Protein AF-A0A3D3X643-F1 (afdb_monomer_lite)

Secondary structure (DSSP, 8-state):
--EEE--TTSPPPSSS-SEEEETTTEEEEPPP-SS-TTS--S-S-HHHHHHHHHH---

Radius of gyration: 12.72 Å; chains: 1; bounding box: 27×20×35 Å

Sequence (58 aa):
MMQILNPPHWPRPKGYSNGIAANGRLVFVAGQIGWTPEGIFESDVFWEQARQTFSNTI

Structure (mmCIF, N/CA/C/O backbone):
data_AF-A0A3D3X643-F1
#
_entry.id   AF-A0A3D3X643-F1
#
loop_
_atom_site.group_PDB
_atom_site.id
_atom_site.type_symbol
_atom_site.label_atom_id
_atom_site.label_alt_id
_atom_site.label_comp_id
_atom_site.label_asym_id
_atom_site.label_entity_id
_atom_site.label_seq_id
_atom_site.pdbx_PDB_ins_code
_atom_site.Cartn_x
_atom_site.Cartn_y
_atom_site.Cartn_z
_atom_site.occupancy
_atom_site.B_iso_or_equiv
_atom_site.auth_seq_id
_atom_site.auth_comp_id
_atom_site.auth_asym_id
_atom_site.auth_atom_id
_atom_site.pdbx_PDB_model_num
ATOM 1 N N . MET A 1 1 ? -14.004 -4.305 19.190 1.00 75.00 1 MET A N 1
ATOM 2 C CA . MET A 1 1 ? -12.700 -5.014 19.163 1.00 75.00 1 MET A CA 1
ATOM 3 C C . MET A 1 1 ? -12.079 -4.739 17.806 1.00 75.00 1 MET A C 1
ATOM 5 O O . MET A 1 1 ? -12.836 -4.672 16.847 1.00 75.00 1 MET A O 1
ATOM 9 N N . MET A 1 2 ? -10.770 -4.502 17.719 1.00 88.75 2 MET A N 1
ATOM 10 C CA . MET A 1 2 ? -10.118 -4.252 16.425 1.00 88.75 2 MET A CA 1
ATOM 11 C C . MET A 1 2 ? -9.921 -5.571 15.674 1.00 88.75 2 MET A C 1
ATOM 13 O O . MET A 1 2 ? -9.561 -6.570 16.296 1.00 88.75 2 MET A O 1
ATOM 17 N N . GLN A 1 3 ? -10.139 -5.566 14.361 1.00 94.56 3 GLN A N 1
ATOM 18 C CA . GLN A 1 3 ? -9.947 -6.728 13.495 1.00 94.56 3 GLN A CA 1
ATOM 19 C C . GLN A 1 3 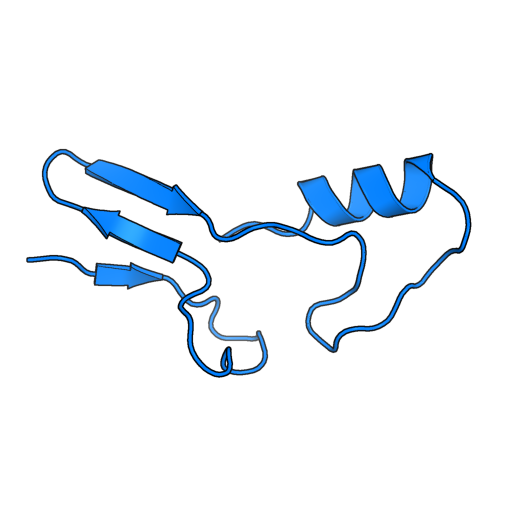? -8.772 -6.486 12.546 1.00 94.56 3 GLN A C 1
ATOM 21 O O . GLN A 1 3 ? -8.709 -5.460 11.873 1.00 94.56 3 GLN A O 1
ATOM 26 N N . ILE A 1 4 ? -7.858 -7.454 12.480 1.00 94.88 4 ILE A N 1
ATOM 27 C CA . ILE A 1 4 ? -6.761 -7.462 11.509 1.00 94.88 4 ILE A CA 1
ATOM 28 C C . ILE A 1 4 ? -7.312 -7.834 10.132 1.00 94.88 4 ILE A C 1
ATOM 30 O O . ILE A 1 4 ? -8.025 -8.829 9.998 1.00 94.88 4 ILE A O 1
ATOM 34 N N . LEU A 1 5 ? -6.952 -7.048 9.120 1.00 94.19 5 LEU A N 1
ATOM 35 C CA . LEU A 1 5 ? -7.291 -7.275 7.720 1.00 94.19 5 LEU A CA 1
ATOM 36 C C . LEU A 1 5 ? -6.016 -7.666 6.974 1.00 94.19 5 LEU A C 1
ATOM 38 O O . LEU A 1 5 ? -5.167 -6.824 6.696 1.00 94.19 5 LEU A O 1
ATOM 42 N N . ASN A 1 6 ? -5.865 -8.955 6.683 1.00 93.75 6 ASN A N 1
ATOM 43 C CA . ASN A 1 6 ? -4.804 -9.471 5.824 1.00 93.75 6 ASN A CA 1
ATOM 44 C C . ASN A 1 6 ? -5.462 -10.282 4.699 1.00 93.75 6 ASN A C 1
ATOM 46 O O . ASN A 1 6 ? -6.188 -11.229 5.022 1.00 93.75 6 ASN A O 1
ATOM 50 N N . PRO A 1 7 ? -5.228 -9.953 3.414 1.00 90.12 7 PRO A N 1
ATOM 51 C CA . PRO A 1 7 ? -5.784 -10.725 2.313 1.00 90.12 7 PRO A CA 1
ATOM 52 C C . PRO A 1 7 ? -5.303 -12.183 2.386 1.00 90.12 7 PRO A C 1
ATOM 54 O O . PRO A 1 7 ? -4.109 -12.419 2.580 1.00 90.12 7 PRO A O 1
ATOM 57 N N . PRO A 1 8 ? -6.197 -13.174 2.233 1.00 86.88 8 PRO A N 1
ATOM 58 C CA . PRO A 1 8 ? -5.884 -14.579 2.507 1.00 86.88 8 PRO A CA 1
ATOM 59 C C . PRO A 1 8 ? -4.804 -15.175 1.593 1.00 86.88 8 PRO A C 1
ATOM 61 O O . PRO A 1 8 ? -4.178 -16.164 1.961 1.00 86.88 8 PRO A O 1
ATOM 64 N N . HIS A 1 9 ? -4.570 -14.581 0.422 1.00 87.12 9 HIS A N 1
ATOM 65 C CA . HIS A 1 9 ? -3.583 -15.053 -0.553 1.00 87.12 9 HIS A CA 1
ATOM 66 C C . HIS A 1 9 ? -2.266 -14.277 -0.520 1.00 87.12 9 HIS A C 1
ATOM 68 O O . HIS A 1 9 ? -1.356 -14.596 -1.275 1.00 87.12 9 HIS A O 1
ATOM 74 N N . TRP A 1 10 ? -2.154 -13.258 0.332 1.00 91.44 10 TRP A N 1
ATOM 75 C CA . TRP A 1 10 ? -0.934 -12.469 0.424 1.00 91.44 10 TRP A CA 1
ATOM 76 C C . TRP A 1 10 ? 0.048 -13.100 1.409 1.00 91.44 10 TRP A C 1
ATOM 78 O O . TRP A 1 10 ? -0.370 -13.669 2.426 1.00 91.44 10 TRP A O 1
ATOM 88 N N . PRO A 1 11 ? 1.363 -12.956 1.174 1.00 92.25 11 PRO A N 1
ATOM 89 C CA . PRO A 1 11 ? 2.357 -13.278 2.181 1.00 92.25 11 PRO A CA 1
ATOM 90 C C . PRO A 1 11 ? 2.058 -12.560 3.498 1.00 92.25 11 PRO A C 1
ATOM 92 O O . PRO A 1 11 ? 1.657 -11.393 3.530 1.00 92.25 11 PRO A O 1
ATOM 95 N N . ARG A 1 12 ? 2.273 -13.260 4.616 1.00 90.88 12 ARG A N 1
ATOM 96 C CA . ARG A 1 12 ? 2.061 -12.671 5.938 1.00 90.88 12 ARG A CA 1
ATOM 97 C C . ARG A 1 12 ? 3.013 -11.478 6.131 1.00 90.88 12 ARG A C 1
ATOM 99 O O . ARG A 1 12 ? 4.229 -11.671 6.036 1.00 90.88 12 ARG A O 1
ATOM 106 N N . PRO A 1 13 ? 2.502 -10.282 6.474 1.00 91.56 13 PRO A N 1
ATOM 107 C CA . PRO A 1 13 ? 3.352 -9.123 6.718 1.00 91.56 13 PRO A CA 1
ATOM 108 C C . PRO A 1 13 ? 4.257 -9.342 7.942 1.00 91.56 13 PRO A C 1
ATOM 110 O O . PRO A 1 13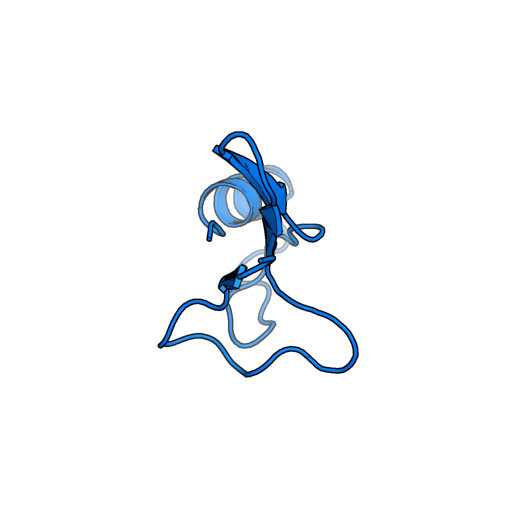 ? 3.875 -9.991 8.923 1.00 91.56 13 PRO A O 1
ATOM 113 N N . LYS A 1 14 ? 5.479 -8.799 7.890 1.00 91.75 14 LYS A N 1
ATOM 114 C CA . LYS A 1 14 ? 6.484 -8.906 8.960 1.00 91.75 14 LYS A CA 1
ATOM 115 C C . LYS A 1 14 ? 6.533 -7.607 9.761 1.00 91.75 14 LYS A C 1
ATOM 117 O O . LYS A 1 14 ? 7.030 -6.603 9.269 1.00 91.75 14 LYS A O 1
ATOM 122 N N . GLY A 1 15 ? 6.028 -7.637 10.994 1.00 94.56 15 GLY A N 1
ATOM 123 C CA . GLY A 1 15 ? 6.061 -6.485 11.907 1.00 94.56 15 GLY A CA 1
ATOM 124 C C . GLY A 1 15 ? 4.943 -5.453 11.707 1.00 94.56 15 GLY A C 1
ATOM 125 O O . GLY A 1 15 ? 4.974 -4.414 12.357 1.00 94.56 15 GLY A O 1
ATOM 126 N N . TYR A 1 16 ? 3.951 -5.729 10.852 1.00 94.19 16 TYR A N 1
ATOM 127 C CA . TYR A 1 16 ? 2.771 -4.878 10.636 1.00 94.19 16 TYR A CA 1
ATOM 128 C C . TYR A 1 16 ? 1.544 -5.712 10.204 1.00 94.19 16 TYR A C 1
ATOM 130 O O . TYR A 1 16 ? 1.631 -6.936 10.109 1.00 94.19 16 TYR A O 1
ATOM 138 N N . SER A 1 17 ? 0.395 -5.064 9.984 1.00 94.75 17 SER A N 1
ATOM 139 C CA . SER A 1 17 ? -0.821 -5.649 9.381 1.00 94.75 17 SER A CA 1
ATOM 140 C C . SER A 1 17 ? -1.179 -4.885 8.108 1.00 94.75 17 SER A C 1
ATOM 142 O O 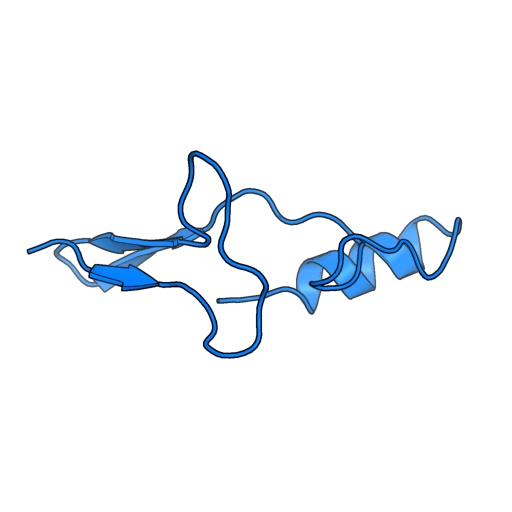. SER A 1 17 ? -1.018 -3.667 8.100 1.00 94.75 17 SER A O 1
ATOM 144 N N . ASN A 1 18 ? -1.694 -5.555 7.072 1.00 94.94 18 ASN A N 1
ATOM 145 C CA . ASN A 1 18 ? -2.061 -4.882 5.814 1.00 94.94 18 ASN A CA 1
ATOM 146 C C . ASN A 1 18 ? -3.200 -3.867 6.018 1.00 94.94 18 ASN A C 1
ATOM 148 O O . ASN A 1 18 ? -3.208 -2.805 5.397 1.00 94.94 18 ASN A O 1
ATOM 152 N N . GLY A 1 19 ? -4.082 -4.125 6.986 1.00 95.31 19 GLY A N 1
ATOM 153 C CA . GLY A 1 19 ? -4.852 -3.080 7.642 1.00 95.31 19 GLY A CA 1
ATOM 154 C C . GLY A 1 19 ? -5.546 -3.515 8.923 1.00 95.31 19 GLY A C 1
ATOM 155 O O . GLY A 1 19 ? -5.419 -4.651 9.388 1.00 95.31 19 GLY A O 1
ATOM 156 N N . ILE A 1 20 ? -6.277 -2.569 9.506 1.00 95.94 20 ILE A N 1
ATOM 157 C CA . ILE A 1 20 ? -7.049 -2.736 10.738 1.00 95.94 20 ILE A CA 1
ATOM 158 C C . ILE A 1 20 ? -8.442 -2.138 10.535 1.00 95.94 20 ILE A C 1
ATOM 160 O O . ILE A 1 20 ? -8.567 -0.958 10.208 1.00 95.94 20 ILE A O 1
ATOM 164 N N . ALA A 1 21 ? -9.485 -2.927 10.797 1.00 96.00 21 ALA A N 1
ATOM 165 C CA . ALA A 1 21 ? -10.830 -2.411 11.015 1.00 96.00 21 ALA A CA 1
ATOM 166 C C . ALA A 1 21 ? -10.993 -2.041 12.496 1.00 96.00 21 ALA A C 1
ATOM 168 O O . ALA A 1 21 ? -10.924 -2.893 13.389 1.00 96.00 21 ALA A O 1
ATOM 169 N N . ALA A 1 22 ? -11.193 -0.753 12.754 1.00 95.12 22 ALA A N 1
ATOM 170 C CA . ALA A 1 22 ? -11.428 -0.196 14.076 1.00 95.12 22 ALA A CA 1
ATOM 171 C C . ALA A 1 22 ? -12.928 0.020 14.338 1.00 95.12 22 ALA A C 1
ATOM 173 O O . ALA A 1 22 ? -13.788 -0.127 13.463 1.00 95.12 22 ALA A O 1
ATOM 174 N N . ASN A 1 23 ? -13.255 0.380 15.580 1.00 93.81 23 ASN A N 1
ATOM 175 C CA . ASN A 1 23 ? -14.630 0.704 15.952 1.00 93.81 23 ASN A CA 1
ATOM 176 C C . ASN A 1 23 ? -15.153 1.885 15.112 1.00 93.81 23 ASN A C 1
ATOM 178 O O . ASN A 1 23 ? -14.399 2.785 14.749 1.00 93.81 23 ASN A O 1
ATOM 182 N N . GLY A 1 24 ? -16.452 1.882 14.809 1.00 92.56 24 GLY A N 1
ATOM 183 C CA . GLY A 1 24 ? -17.061 2.905 13.950 1.00 92.56 24 GLY A CA 1
ATOM 184 C C . GLY A 1 24 ? -16.867 2.668 12.448 1.00 92.56 24 GLY A C 1
ATOM 185 O O . GLY A 1 24 ? -17.127 3.575 11.669 1.00 92.56 24 GLY A O 1
ATOM 186 N N . ARG A 1 25 ? -16.455 1.455 12.039 1.00 87.06 25 ARG A N 1
ATOM 187 C CA . ARG A 1 25 ? -16.212 1.060 10.634 1.00 87.06 25 ARG A CA 1
ATOM 188 C C . ARG A 1 25 ? -15.085 1.848 9.954 1.00 87.06 25 ARG A C 1
ATOM 190 O O . ARG A 1 25 ? -15.080 1.994 8.737 1.00 87.06 25 ARG A O 1
ATOM 197 N N . LEU A 1 26 ? -14.123 2.336 10.734 1.00 95.62 26 LEU A N 1
ATOM 198 C CA . LEU A 1 26 ? -12.907 2.941 10.198 1.00 95.62 26 LEU A CA 1
ATOM 199 C C . LEU A 1 26 ? -11.935 1.843 9.767 1.00 95.62 26 LEU A C 1
ATOM 201 O O . LEU A 1 26 ? -11.658 0.930 10.546 1.00 95.62 26 LEU A O 1
ATOM 205 N N . VAL A 1 27 ? -11.408 1.948 8.550 1.00 95.12 27 VAL A N 1
ATOM 206 C CA . VAL A 1 27 ? -10.384 1.042 8.023 1.00 95.12 27 VAL A CA 1
ATOM 207 C C . VAL A 1 27 ? -9.097 1.826 7.832 1.00 95.12 27 VAL A C 1
ATOM 209 O O . VAL A 1 27 ? -9.069 2.829 7.125 1.00 95.12 27 VAL A O 1
ATOM 212 N N . PHE A 1 28 ? -8.034 1.357 8.475 1.00 95.00 28 PHE A N 1
ATOM 213 C CA . PHE A 1 28 ? -6.696 1.917 8.340 1.00 95.00 28 PHE A CA 1
ATOM 214 C C . PHE A 1 28 ? -5.860 0.968 7.494 1.00 95.00 28 PHE A C 1
ATOM 216 O O . PHE A 1 28 ? -5.685 -0.194 7.865 1.00 95.00 28 PHE A O 1
ATOM 223 N N . VAL A 1 29 ? -5.370 1.469 6.363 1.00 95.00 29 VAL A N 1
ATOM 224 C CA . VAL A 1 29 ? -4.597 0.706 5.380 1.00 95.00 29 VAL A CA 1
ATOM 225 C C . VAL A 1 29 ? -3.116 1.007 5.555 1.00 95.00 29 VAL A C 1
ATOM 227 O O . VAL A 1 29 ? -2.734 2.168 5.704 1.00 95.00 29 VAL A O 1
ATOM 230 N N . ALA A 1 30 ? -2.280 -0.030 5.561 1.00 94.50 30 ALA A N 1
ATOM 231 C CA . ALA A 1 30 ? -0.834 0.150 5.524 1.00 94.50 30 ALA A CA 1
ATOM 232 C C . ALA A 1 30 ? -0.399 0.778 4.190 1.00 94.50 30 ALA A C 1
ATOM 234 O O . ALA A 1 30 ? -1.117 0.711 3.191 1.00 94.50 30 ALA A O 1
ATOM 235 N N . GLY A 1 31 ? 0.794 1.376 4.161 1.00 94.12 31 GLY A N 1
ATOM 236 C CA . GLY A 1 31 ? 1.339 1.954 2.933 1.00 94.12 31 GLY A CA 1
ATOM 237 C C . GLY A 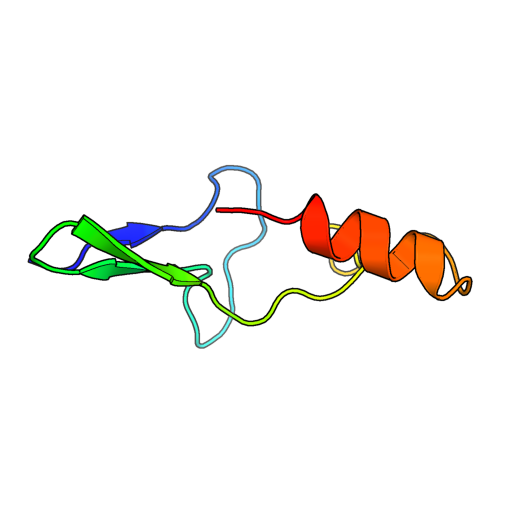1 31 ? 1.380 0.929 1.797 1.00 94.12 31 GLY A C 1
ATOM 238 O O . GLY A 1 31 ? 1.861 -0.186 1.987 1.00 94.12 31 GLY A O 1
ATOM 239 N N . GLN A 1 32 ? 0.865 1.316 0.631 1.00 94.75 32 GLN A N 1
ATOM 240 C CA . GLN A 1 32 ? 0.882 0.486 -0.569 1.00 94.75 32 GLN A CA 1
ATOM 241 C C . GLN A 1 32 ? 2.093 0.837 -1.434 1.00 94.75 32 GLN A C 1
ATOM 243 O O . GLN A 1 32 ? 2.469 2.002 -1.559 1.00 94.75 32 GLN A O 1
ATOM 248 N N . ILE A 1 33 ? 2.693 -0.191 -2.027 1.00 95.06 33 ILE A N 1
ATOM 249 C CA . ILE A 1 33 ? 3.835 -0.094 -2.940 1.00 95.06 33 ILE A CA 1
ATOM 250 C C . ILE A 1 33 ? 3.407 -0.715 -4.272 1.00 95.06 33 ILE A C 1
ATOM 252 O O . ILE A 1 33 ? 2.625 -1.665 -4.280 1.00 95.06 33 ILE A O 1
ATOM 256 N N . GLY A 1 34 ? 3.930 -0.206 -5.389 1.00 97.00 34 GLY A N 1
ATOM 257 C CA . GLY A 1 34 ? 3.611 -0.649 -6.752 1.00 97.00 34 GLY A CA 1
ATOM 258 C C . GLY A 1 34 ? 4.179 -2.010 -7.164 1.00 97.00 34 GLY A C 1
ATOM 259 O O . GLY A 1 34 ? 4.480 -2.202 -8.337 1.00 97.00 34 GLY A O 1
ATOM 260 N N . TRP A 1 35 ? 4.357 -2.925 -6.213 1.00 95.94 35 TRP A N 1
ATOM 261 C CA . TRP A 1 35 ? 4.838 -4.292 -6.420 1.00 95.94 35 TRP A CA 1
ATOM 262 C C . TRP A 1 35 ? 3.699 -5.323 -6.329 1.00 95.94 35 TRP A C 1
ATOM 264 O O . TRP A 1 35 ? 2.605 -5.002 -5.866 1.00 95.94 35 TRP A O 1
ATOM 274 N N . THR A 1 36 ? 3.926 -6.566 -6.746 1.00 94.62 36 THR A N 1
ATOM 275 C 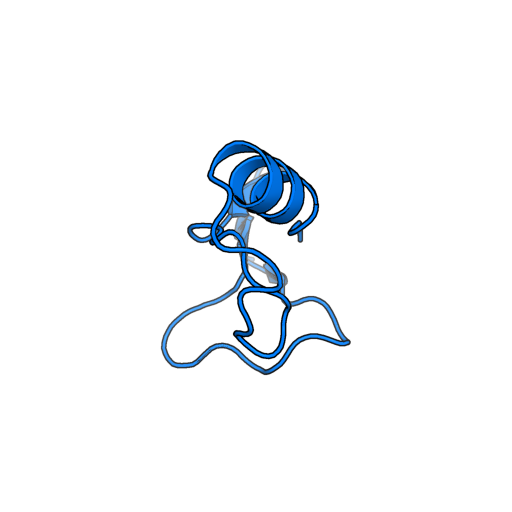CA . THR A 1 36 ? 2.994 -7.682 -6.496 1.00 94.62 36 THR A CA 1
ATOM 276 C C . THR A 1 36 ? 2.986 -8.070 -5.005 1.00 94.62 36 THR A C 1
ATOM 278 O O . THR A 1 36 ? 3.885 -7.657 -4.263 1.00 94.62 36 THR A O 1
ATOM 281 N N . PRO A 1 37 ? 2.027 -8.889 -4.524 1.00 91.62 37 PRO A N 1
ATOM 282 C CA . PRO A 1 37 ? 2.034 -9.395 -3.145 1.00 91.62 37 PRO A CA 1
ATOM 283 C C . PRO A 1 37 ? 3.330 -10.121 -2.745 1.00 91.62 37 PRO A C 1
ATOM 285 O O . PRO A 1 37 ? 3.700 -10.125 -1.572 1.00 91.62 37 PRO A O 1
ATOM 288 N N . GLU A 1 38 ? 4.044 -10.703 -3.710 1.00 92.00 38 GLU A N 1
ATOM 289 C CA . GLU A 1 38 ? 5.334 -11.384 -3.540 1.00 92.00 38 GLU A CA 1
ATOM 290 C C . GLU A 1 38 ? 6.523 -10.412 -3.449 1.00 92.00 38 GLU A C 1
ATOM 292 O O . GLU A 1 38 ? 7.655 -10.839 -3.222 1.00 92.00 38 GLU A O 1
ATOM 297 N N . GLY A 1 39 ? 6.277 -9.108 -3.596 1.00 93.44 39 GLY A N 1
ATOM 298 C CA . GLY A 1 39 ? 7.286 -8.062 -3.500 1.00 93.44 39 GLY A CA 1
ATOM 299 C C . GLY A 1 39 ? 8.061 -7.812 -4.794 1.00 93.44 39 GLY A C 1
ATOM 300 O O . GLY A 1 39 ? 9.215 -7.388 -4.742 1.00 93.44 39 GLY A O 1
ATOM 301 N N . ILE A 1 40 ? 7.455 -8.091 -5.952 1.00 96.62 40 ILE A N 1
ATOM 302 C CA . ILE A 1 40 ? 8.093 -7.954 -7.269 1.00 96.62 40 ILE A CA 1
ATOM 303 C C . ILE A 1 40 ? 7.594 -6.684 -7.963 1.00 96.62 40 ILE A C 1
ATOM 305 O O . ILE A 1 40 ? 6.390 -6.492 -8.107 1.00 96.62 40 ILE A O 1
ATOM 309 N N . PHE A 1 41 ? 8.498 -5.822 -8.430 1.00 97.44 41 PHE A N 1
ATOM 310 C CA . PHE A 1 41 ? 8.131 -4.758 -9.368 1.00 97.44 41 PHE A CA 1
ATOM 311 C C . PHE A 1 41 ? 8.037 -5.343 -10.778 1.00 97.44 41 PHE A C 1
ATOM 313 O O . PHE A 1 41 ? 9.033 -5.812 -11.321 1.00 97.44 41 PHE A O 1
ATOM 320 N N . GLU A 1 42 ? 6.845 -5.318 -11.371 1.00 97.38 42 GLU A N 1
ATOM 321 C CA . GLU A 1 42 ? 6.628 -5.811 -12.742 1.00 97.38 42 GLU A CA 1
ATOM 322 C C . GLU A 1 42 ? 7.057 -4.797 -13.813 1.00 97.38 42 GLU A C 1
ATOM 324 O O . GLU A 1 42 ? 7.119 -5.128 -14.995 1.00 97.38 42 GLU A O 1
ATOM 329 N N . SER A 1 43 ? 7.341 -3.558 -13.408 1.00 97.81 43 SER A N 1
ATOM 330 C CA . SER A 1 43 ? 7.722 -2.469 -14.300 1.00 97.81 43 SER A CA 1
ATOM 331 C C . SER A 1 43 ? 8.526 -1.396 -13.575 1.00 97.81 43 SER A C 1
ATOM 333 O O . SER A 1 43 ? 8.278 -1.111 -12.402 1.00 97.81 43 SER A O 1
ATOM 335 N N . ASP A 1 44 ? 9.426 -0.744 -14.310 1.00 97.81 44 ASP A N 1
ATOM 336 C CA . ASP A 1 44 ? 10.161 0.454 -13.887 1.00 97.81 44 ASP A CA 1
ATOM 337 C C . ASP A 1 44 ? 9.441 1.762 -14.274 1.00 97.81 44 ASP A C 1
ATOM 339 O O . ASP A 1 44 ? 9.901 2.866 -13.974 1.00 97.81 44 ASP A O 1
ATOM 343 N N . VAL A 1 45 ? 8.294 1.668 -14.954 1.00 98.50 45 VAL A N 1
ATOM 344 C CA . VAL A 1 45 ? 7.506 2.821 -15.391 1.00 98.50 45 VAL A CA 1
ATOM 345 C C . VAL A 1 45 ? 6.625 3.324 -14.244 1.00 98.50 45 VAL A C 1
ATOM 347 O O . VAL A 1 45 ? 5.763 2.612 -13.729 1.00 98.50 45 VAL A O 1
ATOM 350 N N . PHE A 1 46 ? 6.786 4.598 -13.876 1.00 98.00 46 PHE A N 1
ATOM 351 C CA . PHE A 1 46 ? 6.123 5.194 -12.707 1.00 98.00 46 PHE A CA 1
ATOM 352 C C . PHE A 1 46 ? 4.595 5.024 -12.691 1.00 98.00 46 PHE A C 1
ATOM 354 O O . PHE A 1 46 ? 4.021 4.642 -11.673 1.00 98.00 46 PHE A O 1
ATOM 361 N N . TRP A 1 47 ? 3.914 5.298 -13.808 1.00 98.12 47 TRP A N 1
ATOM 362 C CA . TRP A 1 47 ? 2.450 5.215 -13.845 1.00 98.12 47 TRP A CA 1
ATOM 363 C C . TRP A 1 47 ? 1.943 3.766 -13.769 1.00 98.12 47 TRP A C 1
ATOM 365 O O . TRP A 1 47 ? 0.847 3.536 -13.257 1.00 98.12 47 TRP A O 1
ATOM 375 N N . GLU A 1 48 ? 2.738 2.786 -14.207 1.00 98.31 48 GLU A N 1
ATOM 376 C CA . GLU A 1 48 ? 2.415 1.362 -14.063 1.00 98.31 48 GLU A CA 1
ATOM 377 C C . GLU A 1 48 ? 2.527 0.927 -12.601 1.00 98.31 48 GLU A C 1
ATOM 379 O O . GLU A 1 48 ? 1.614 0.280 -12.086 1.00 98.31 48 GLU A O 1
ATOM 384 N N . GLN A 1 49 ? 3.569 1.375 -11.892 1.00 98.25 49 GLN A N 1
ATOM 385 C CA . GLN A 1 49 ? 3.694 1.161 -10.447 1.00 98.25 49 GLN A CA 1
ATOM 386 C C . GLN A 1 49 ? 2.576 1.863 -9.662 1.00 98.25 49 GLN A C 1
ATOM 388 O O . GLN A 1 49 ? 2.032 1.295 -8.713 1.00 98.25 49 GLN A O 1
ATOM 393 N N . ALA A 1 50 ? 2.178 3.075 -10.061 1.00 97.38 50 ALA A N 1
ATOM 394 C CA . ALA A 1 50 ? 1.042 3.769 -9.456 1.00 97.38 50 ALA A CA 1
ATOM 395 C C . ALA A 1 50 ? -0.260 2.973 -9.654 1.00 97.38 50 ALA A C 1
ATOM 397 O O . ALA A 1 50 ? -0.988 2.730 -8.693 1.00 97.38 50 ALA A O 1
ATOM 398 N N . ARG A 1 51 ? -0.518 2.477 -10.873 1.00 97.25 51 ARG A N 1
ATOM 399 C CA . ARG A 1 51 ? -1.657 1.588 -11.159 1.00 97.25 51 ARG A CA 1
ATOM 400 C C . ARG A 1 51 ? -1.632 0.333 -10.283 1.00 97.25 51 ARG A C 1
ATOM 402 O O . ARG A 1 51 ? -2.669 -0.033 -9.727 1.00 97.25 51 ARG A O 1
ATOM 409 N N . GLN A 1 52 ? -0.473 -0.311 -10.139 1.00 97.50 52 GLN A N 1
ATOM 410 C CA . GLN A 1 52 ? -0.320 -1.482 -9.274 1.00 97.50 52 GLN A CA 1
ATOM 411 C C . GLN A 1 52 ? -0.604 -1.135 -7.808 1.00 97.50 52 GLN A C 1
ATOM 413 O O . GLN A 1 52 ? -1.334 -1.856 -7.137 1.00 97.50 52 GLN A O 1
ATOM 418 N N . THR A 1 53 ? -0.121 0.017 -7.339 1.00 96.44 53 THR A N 1
ATOM 419 C CA . THR A 1 53 ? -0.358 0.520 -5.976 1.00 96.44 53 THR A CA 1
ATOM 420 C C . THR A 1 53 ? -1.851 0.663 -5.682 1.00 96.44 53 THR A C 1
ATOM 422 O O . THR A 1 53 ? -2.298 0.266 -4.615 1.00 96.44 53 THR A O 1
ATOM 425 N N . PHE A 1 54 ? -2.641 1.184 -6.627 1.00 94.62 54 PHE A N 1
ATOM 426 C CA . PHE A 1 54 ? -4.096 1.301 -6.463 1.00 94.62 54 PHE A CA 1
ATOM 427 C C . PHE A 1 54 ? -4.839 -0.033 -6.597 1.00 94.62 54 PHE A C 1
ATOM 429 O O . PHE A 1 54 ? -5.950 -0.167 -6.091 1.00 94.62 54 PHE A O 1
ATOM 436 N N . SER A 1 55 ? -4.243 -1.011 -7.283 1.00 93.88 55 SER A N 1
ATOM 437 C CA . SER A 1 55 ? -4.796 -2.368 -7.402 1.00 93.88 55 SER A CA 1
ATOM 438 C C . SER A 1 55 ? -4.523 -3.203 -6.146 1.00 93.88 55 SER A C 1
ATOM 440 O O . SER A 1 55 ? -5.287 -4.108 -5.816 1.00 93.88 55 SER A O 1
ATOM 442 N N . ASN A 1 56 ? -3.450 -2.878 -5.427 1.00 93.44 56 ASN A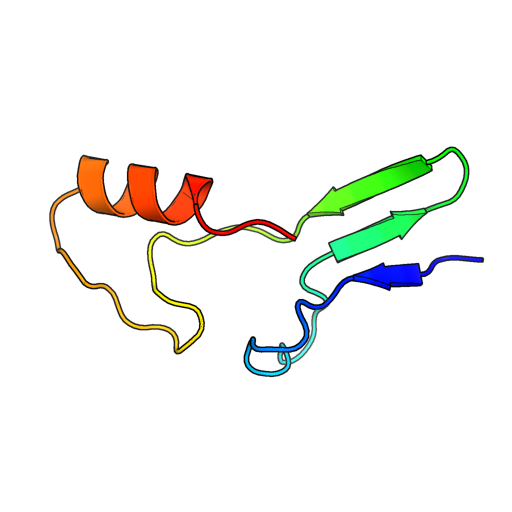 N 1
ATOM 443 C CA . ASN A 1 56 ? -3.118 -3.432 -4.127 1.00 93.44 56 ASN A CA 1
ATOM 444 C C . ASN A 1 56 ? -4.066 -2.856 -3.062 1.00 93.44 56 ASN A C 1
ATOM 446 O O . ASN A 1 56 ? -3.888 -1.741 -2.576 1.00 93.44 56 ASN A O 1
ATOM 450 N N . THR A 1 57 ? -5.102 -3.615 -2.707 1.00 78.69 57 THR A N 1
ATOM 451 C CA . THR A 1 57 ? -6.079 -3.238 -1.675 1.00 78.69 57 THR A CA 1
ATOM 452 C C . THR A 1 57 ? -6.293 -4.368 -0.671 1.00 78.69 57 THR A C 1
ATOM 454 O O . THR A 1 57 ? -6.047 -5.539 -0.968 1.00 78.69 57 THR A O 1
ATOM 457 N N . ILE A 1 58 ? -6.752 -3.990 0.526 1.00 75.62 58 ILE A N 1
ATOM 458 C CA . ILE A 1 58 ? -7.317 -4.891 1.543 1.00 75.62 58 ILE A CA 1
ATOM 459 C C . ILE A 1 58 ? -8.816 -5.079 1.350 1.00 75.62 58 ILE A C 1
ATOM 461 O O . ILE A 1 58 ? -9.441 -4.174 0.751 1.00 75.62 58 ILE A O 1
#

pLDDT: mean 93.52, std 4.87, range [75.0, 98.5]

Foldseek 3Di:
DKDADDDPPADDDDPDGQWIQDPPRDIDGDQFWLADSVRHNPDPDPVSSVVSRVVDDD